Protein AF-A0A410Q5E8-F1 (afdb_monomer_lite)

Sequence (150 aa):
MNGLFTPDGHISESTLREFVEGSLDAAAMLAVAEHAADCGPCAERLARAVEKSGPAVPPAGFTEEVRRRLPRGQSRTELFLYSARVALAACAALFLIFSGTLRTLAGQKDSSLRIGAPGFSAVEQISTRLNGFSQQLLHWEVFHHAEEKK

pLDDT: mean 79.38, std 15.73, range [40.69, 97.12]

Radius of gyration: 38.37 Å; chains: 1; bounding box: 97×31×87 Å

Structure (mmCIF, N/CA/C/O backbone):
data_AF-A0A410Q5E8-F1
#
_entry.id   AF-A0A410Q5E8-F1
#
loop_
_atom_site.group_PDB
_atom_site.id
_atom_site.type_symbol
_atom_site.label_atom_id
_atom_site.label_alt_id
_atom_site.label_comp_id
_atom_site.label_asym_id
_atom_site.label_entity_id
_atom_site.label_seq_id
_atom_site.pdbx_PDB_ins_code
_atom_site.Cartn_x
_atom_site.Cartn_y
_atom_site.Cartn_z
_atom_site.occupancy
_atom_site.B_iso_or_equiv
_atom_site.auth_seq_id
_atom_site.auth_comp_id
_atom_site.auth_asym_id
_atom_site.auth_atom_id
_atom_site.pdbx_PDB_model_num
ATOM 1 N N . MET A 1 1 ? 11.059 -11.455 -23.440 1.00 51.03 1 MET A N 1
ATOM 2 C CA . MET A 1 1 ? 11.377 -10.708 -22.201 1.00 51.03 1 MET A CA 1
ATOM 3 C C . MET A 1 1 ? 12.839 -10.237 -22.214 1.00 51.03 1 MET A C 1
ATOM 5 O O . MET A 1 1 ? 13.519 -10.324 -21.203 1.00 51.03 1 MET A O 1
ATOM 9 N N . ASN A 1 2 ? 13.344 -9.738 -23.351 1.00 54.72 2 ASN A N 1
ATOM 10 C CA . ASN A 1 2 ? 14.751 -9.344 -23.496 1.00 54.72 2 ASN A CA 1
ATOM 11 C C . ASN A 1 2 ? 14.809 -7.814 -23.554 1.00 54.72 2 ASN A C 1
ATOM 13 O O . ASN A 1 2 ? 14.362 -7.247 -24.545 1.00 54.72 2 ASN A O 1
ATOM 17 N N . GLY A 1 3 ? 15.299 -7.161 -22.494 1.00 77.62 3 GLY A N 1
ATOM 18 C CA . GLY A 1 3 ? 15.509 -5.702 -22.472 1.00 77.62 3 GLY A CA 1
ATOM 19 C C . GLY A 1 3 ? 15.205 -4.980 -21.152 1.00 77.62 3 GLY A C 1
ATOM 20 O O . GLY A 1 3 ? 15.568 -3.814 -21.010 1.00 77.62 3 GLY A O 1
ATOM 21 N N . LEU A 1 4 ? 14.583 -5.657 -20.177 1.00 85.88 4 LEU A N 1
ATOM 22 C CA . LEU A 1 4 ? 14.221 -5.042 -18.888 1.00 85.88 4 LEU A CA 1
ATOM 23 C C . LEU A 1 4 ? 15.446 -4.711 -18.025 1.00 85.88 4 LEU A C 1
ATOM 25 O O . LEU A 1 4 ? 15.480 -3.703 -17.318 1.00 85.88 4 LEU A O 1
ATOM 29 N N . PHE A 1 5 ? 16.467 -5.561 -18.117 1.00 91.69 5 PHE A N 1
ATOM 30 C CA . PHE A 1 5 ? 17.684 -5.470 -17.328 1.00 91.69 5 PHE A CA 1
ATOM 31 C C . PHE A 1 5 ? 18.891 -5.186 -18.220 1.00 91.69 5 PHE A C 1
ATOM 33 O O . PHE A 1 5 ? 18.962 -5.632 -19.369 1.00 91.69 5 PHE A O 1
ATOM 40 N N . THR A 1 6 ? 19.840 -4.426 -17.688 1.00 91.31 6 THR A N 1
ATOM 41 C CA . THR A 1 6 ? 21.157 -4.210 -18.277 1.00 91.31 6 THR A CA 1
ATOM 42 C C . THR A 1 6 ? 21.987 -5.498 -18.207 1.00 91.31 6 THR A C 1
ATOM 44 O O . THR A 1 6 ? 21.655 -6.403 -17.437 1.00 91.31 6 THR A O 1
ATOM 47 N N . PRO A 1 7 ? 23.091 -5.599 -18.972 1.00 88.69 7 PRO A N 1
ATOM 48 C CA . PRO A 1 7 ? 24.015 -6.734 -18.879 1.00 88.69 7 PRO A CA 1
ATOM 49 C C . PRO A 1 7 ? 24.556 -6.973 -17.461 1.00 88.69 7 PRO A C 1
ATOM 51 O O . PRO A 1 7 ? 24.846 -8.108 -17.101 1.00 88.69 7 PRO A O 1
ATOM 54 N N . ASP A 1 8 ? 24.626 -5.915 -16.649 1.00 88.94 8 ASP A N 1
ATOM 55 C CA . ASP A 1 8 ? 25.062 -5.957 -15.248 1.00 88.94 8 ASP A CA 1
ATOM 56 C C . ASP A 1 8 ? 23.968 -6.461 -14.286 1.00 88.94 8 ASP A C 1
ATOM 58 O O . ASP A 1 8 ? 24.172 -6.508 -13.075 1.00 88.94 8 ASP A O 1
ATOM 62 N N . GLY A 1 9 ? 22.790 -6.820 -14.806 1.00 91.25 9 GLY A N 1
ATOM 63 C CA . GLY A 1 9 ? 21.679 -7.366 -14.028 1.00 91.25 9 GLY A CA 1
ATOM 64 C C . GLY A 1 9 ? 20.824 -6.324 -13.306 1.00 91.25 9 GLY A C 1
ATOM 65 O O . GLY A 1 9 ? 20.009 -6.702 -12.473 1.00 91.25 9 GLY A O 1
ATOM 66 N N . HIS A 1 10 ? 20.973 -5.031 -13.609 1.00 95.12 10 HIS A N 1
ATOM 67 C CA . HIS A 1 10 ? 20.170 -3.953 -13.020 1.00 95.12 10 HIS A CA 1
ATOM 68 C C . HIS A 1 10 ? 19.049 -3.498 -13.946 1.00 95.12 10 HIS A C 1
ATOM 70 O O . HIS A 1 10 ? 19.136 -3.658 -15.157 1.00 95.12 10 HIS A O 1
ATOM 76 N N . ILE A 1 11 ? 18.006 -2.863 -13.408 1.00 95.00 11 ILE A N 1
ATOM 77 C CA . ILE A 1 11 ? 16.926 -2.310 -14.240 1.00 95.00 11 ILE A CA 1
ATOM 78 C C . ILE A 1 11 ? 17.501 -1.244 -15.186 1.00 95.00 11 ILE A C 1
ATOM 80 O O . ILE A 1 11 ? 18.240 -0.337 -14.764 1.00 95.00 11 ILE A O 1
ATOM 84 N N . SER A 1 12 ? 17.172 -1.356 -16.474 1.00 94.31 12 SER A N 1
ATOM 85 C CA . SER A 1 12 ? 17.585 -0.381 -17.482 1.00 94.31 12 SER A CA 1
ATOM 86 C C . SER A 1 12 ? 16.837 0.945 -17.312 1.00 94.31 12 SER A C 1
ATOM 88 O O . SER A 1 12 ? 15.697 0.990 -16.858 1.00 94.31 12 SER A O 1
ATOM 90 N N . GLU A 1 13 ? 17.479 2.058 -17.670 1.00 91.88 13 GLU A N 1
ATOM 91 C CA . GLU A 1 13 ? 16.887 3.398 -17.514 1.00 91.88 13 GLU A CA 1
ATOM 92 C C . GLU A 1 13 ? 15.599 3.594 -18.328 1.00 91.88 13 GLU A C 1
ATOM 94 O O . GLU A 1 13 ? 14.713 4.327 -17.898 1.00 91.88 13 GLU A O 1
ATOM 99 N N . SER A 1 14 ? 15.471 2.947 -19.492 1.00 91.94 14 SER A N 1
ATOM 100 C CA . SER A 1 14 ? 14.236 2.974 -20.287 1.00 91.94 14 SER A CA 1
ATOM 101 C C . SER A 1 14 ? 13.095 2.268 -19.557 1.00 91.94 14 SER A C 1
ATOM 103 O O . SER A 1 14 ? 12.037 2.856 -19.367 1.00 91.94 14 SER A O 1
ATOM 105 N N . THR A 1 15 ? 13.355 1.063 -19.047 1.00 93.94 15 THR A N 1
ATOM 106 C CA . THR A 1 15 ? 12.381 0.268 -18.287 1.00 93.94 15 THR A CA 1
ATOM 107 C C . THR A 1 15 ? 11.947 0.983 -17.015 1.00 93.94 15 THR A C 1
ATOM 109 O O . THR A 1 15 ? 10.778 0.946 -16.649 1.00 93.94 15 THR A O 1
ATOM 112 N N . LEU A 1 16 ? 12.872 1.680 -16.349 1.00 93.12 16 LEU A N 1
ATOM 113 C CA . LEU A 1 16 ? 12.559 2.456 -15.153 1.00 93.12 16 LEU A CA 1
ATOM 114 C C . LEU A 1 16 ? 11.569 3.593 -15.449 1.00 93.12 16 LEU A C 1
ATOM 116 O O . LEU A 1 16 ? 10.672 3.844 -14.650 1.00 93.12 16 LEU A O 1
ATOM 120 N N . ARG A 1 17 ? 11.702 4.264 -16.600 1.00 91.31 17 ARG A N 1
ATOM 121 C CA . ARG A 1 17 ? 10.752 5.307 -17.024 1.00 91.31 17 ARG A CA 1
ATOM 122 C C . ARG A 1 17 ? 9.398 4.716 -17.381 1.00 91.31 17 ARG A C 1
ATOM 124 O O . ARG A 1 17 ? 8.392 5.200 -16.878 1.00 91.31 17 ARG A O 1
ATOM 131 N N . GLU A 1 18 ? 9.383 3.644 -18.168 1.00 92.69 18 GLU A N 1
ATOM 132 C CA . GLU A 1 18 ? 8.149 2.944 -18.547 1.00 92.69 18 GLU A CA 1
ATOM 133 C C . GLU A 1 18 ? 7.392 2.419 -17.315 1.00 92.69 18 GLU A C 1
ATOM 135 O O . GLU A 1 18 ? 6.164 2.475 -17.256 1.00 92.69 18 GLU A O 1
ATOM 140 N N . PHE A 1 19 ? 8.121 1.973 -16.286 1.00 92.88 19 PHE A N 1
ATOM 141 C CA . PHE A 1 19 ? 7.539 1.573 -15.007 1.00 92.88 19 PHE A CA 1
ATOM 142 C C . PHE A 1 19 ? 6.843 2.741 -14.300 1.00 92.88 19 PHE A C 1
ATOM 144 O O . PHE A 1 19 ? 5.716 2.592 -13.835 1.00 92.88 19 PHE A O 1
ATOM 151 N N . VAL A 1 20 ? 7.487 3.911 -14.233 1.00 91.44 20 VAL A N 1
ATOM 152 C CA . VAL A 1 20 ? 6.917 5.103 -13.579 1.00 91.44 20 VAL A CA 1
ATOM 153 C C . VAL A 1 20 ? 5.744 5.685 -14.371 1.00 91.44 20 VAL A C 1
ATOM 155 O O . VAL A 1 20 ? 4.785 6.175 -13.780 1.00 91.44 20 VAL A O 1
ATOM 158 N N . GLU A 1 21 ? 5.791 5.604 -15.698 1.00 89.88 21 GLU A N 1
ATOM 159 C CA . GLU A 1 21 ? 4.698 6.010 -16.590 1.00 89.88 21 GLU A CA 1
ATOM 160 C C . GLU A 1 21 ? 3.532 5.004 -16.602 1.00 89.88 21 GLU A C 1
ATOM 162 O O . GLU A 1 21 ? 2.451 5.321 -17.098 1.00 89.88 21 GLU A O 1
ATOM 167 N N . GLY A 1 22 ? 3.729 3.803 -16.047 1.00 89.50 22 GLY A N 1
ATOM 168 C CA . GLY A 1 22 ? 2.729 2.736 -16.032 1.00 89.50 22 GLY A CA 1
ATOM 169 C C . GLY A 1 22 ? 2.465 2.122 -17.411 1.00 89.50 22 GLY A C 1
ATOM 170 O O . GLY A 1 22 ? 1.382 1.585 -17.635 1.00 89.50 22 GLY A O 1
ATOM 171 N N . SER A 1 23 ? 3.422 2.220 -18.338 1.00 91.94 23 SER A N 1
ATOM 172 C CA . SER A 1 23 ? 3.304 1.730 -19.719 1.00 91.94 23 SER A CA 1
ATOM 173 C C . SER A 1 23 ? 3.818 0.298 -19.916 1.00 91.94 23 SER A C 1
ATOM 175 O O . SER A 1 23 ? 3.580 -0.295 -20.969 1.00 91.94 23 SER A O 1
ATOM 177 N N . LEU A 1 24 ? 4.476 -0.279 -18.903 1.00 92.94 24 LEU A N 1
ATOM 178 C CA . LEU A 1 24 ? 4.873 -1.688 -18.892 1.00 92.94 24 LEU A CA 1
ATOM 179 C C . LEU A 1 24 ? 3.661 -2.625 -18.830 1.00 92.94 24 LEU A C 1
ATOM 181 O O . LEU A 1 24 ? 2.653 -2.338 -18.183 1.00 92.94 24 LEU A O 1
ATOM 185 N N . ASP A 1 25 ? 3.799 -3.799 -19.448 1.00 93.75 25 ASP A N 1
ATOM 186 C CA . ASP A 1 25 ? 2.838 -4.880 -19.262 1.00 93.75 25 ASP A CA 1
ATOM 187 C C . ASP A 1 25 ? 2.906 -5.450 -17.831 1.00 93.75 25 ASP A C 1
ATOM 189 O O . ASP A 1 25 ? 3.871 -5.256 -17.087 1.00 93.75 25 ASP A O 1
ATOM 193 N N . ALA A 1 26 ? 1.855 -6.163 -17.419 1.00 93.25 26 ALA A N 1
ATOM 194 C CA . ALA A 1 26 ? 1.739 -6.648 -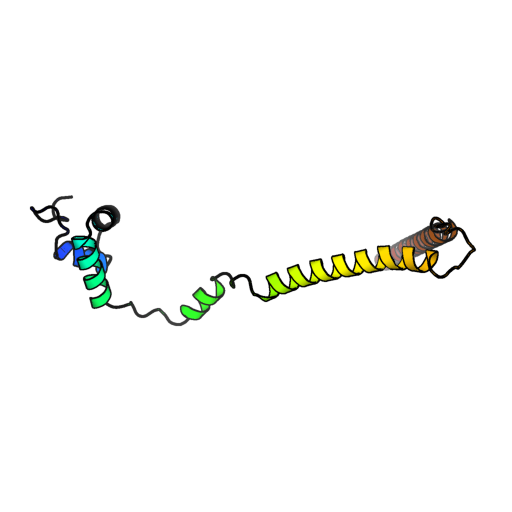16.044 1.00 93.25 26 ALA A CA 1
ATOM 195 C C . ALA A 1 26 ? 2.887 -7.595 -15.643 1.00 93.25 26 ALA A C 1
ATOM 197 O O . ALA A 1 26 ? 3.337 -7.573 -14.499 1.00 93.25 26 ALA A O 1
ATOM 198 N N . ALA A 1 27 ? 3.377 -8.411 -16.583 1.00 93.06 27 ALA A N 1
ATOM 199 C CA . ALA A 1 27 ? 4.465 -9.349 -16.332 1.00 93.06 27 ALA A CA 1
ATOM 200 C C . ALA A 1 27 ? 5.814 -8.633 -16.154 1.00 93.06 27 ALA A C 1
ATOM 202 O O . ALA A 1 27 ? 6.560 -8.969 -15.233 1.00 93.06 27 ALA A O 1
ATOM 203 N N . ALA A 1 28 ? 6.127 -7.631 -16.984 1.00 93.00 28 ALA A N 1
ATOM 204 C CA . ALA A 1 28 ? 7.338 -6.832 -16.821 1.00 93.00 28 ALA A CA 1
ATOM 205 C C . ALA A 1 28 ? 7.272 -5.956 -15.571 1.00 93.00 28 ALA A C 1
ATOM 207 O O . ALA A 1 28 ? 8.267 -5.854 -14.856 1.00 93.00 28 ALA A O 1
ATOM 208 N N . MET A 1 29 ? 6.111 -5.370 -15.269 1.00 94.19 29 MET A N 1
ATOM 209 C CA . MET A 1 29 ? 5.918 -4.589 -14.049 1.00 94.19 29 MET A CA 1
ATOM 210 C C . MET A 1 29 ? 6.176 -5.443 -12.803 1.00 94.19 29 MET A C 1
ATOM 212 O O . MET A 1 29 ? 6.900 -5.009 -11.908 1.00 94.19 29 MET A O 1
ATOM 216 N N . LEU A 1 30 ? 5.656 -6.675 -12.770 1.00 95.25 30 LEU A N 1
ATOM 217 C CA . LEU A 1 30 ? 5.920 -7.607 -11.675 1.00 95.25 30 LEU A CA 1
ATOM 218 C C . LEU A 1 30 ? 7.413 -7.943 -11.566 1.00 95.25 30 LEU A C 1
ATOM 220 O O . LEU A 1 30 ? 7.982 -7.795 -10.491 1.00 95.25 30 LEU A O 1
ATOM 224 N N . ALA A 1 31 ? 8.065 -8.306 -12.673 1.00 94.12 31 ALA A N 1
ATOM 225 C CA . ALA A 1 31 ? 9.488 -8.652 -12.674 1.00 94.12 31 ALA A CA 1
ATOM 226 C C . ALA A 1 31 ? 10.388 -7.490 -12.206 1.00 94.12 31 ALA A C 1
ATOM 228 O O . ALA A 1 31 ? 11.371 -7.695 -11.493 1.00 94.12 31 ALA A O 1
ATOM 229 N N . VAL A 1 32 ? 10.052 -6.255 -12.591 1.00 95.00 32 VAL A N 1
ATOM 230 C CA . VAL A 1 32 ? 10.754 -5.043 -12.147 1.00 95.00 32 VAL A CA 1
ATOM 231 C C . VAL A 1 32 ? 10.532 -4.797 -10.652 1.00 95.00 32 VAL A C 1
ATOM 233 O O . VAL A 1 32 ? 11.489 -4.479 -9.944 1.00 95.00 32 VAL A O 1
ATOM 236 N N . ALA A 1 33 ? 9.301 -4.968 -10.164 1.00 94.81 33 ALA A N 1
ATOM 237 C CA . ALA A 1 33 ? 8.966 -4.799 -8.753 1.00 94.81 33 ALA A CA 1
ATOM 238 C C . ALA A 1 33 ? 9.650 -5.850 -7.864 1.00 94.81 33 ALA A C 1
ATOM 240 O O . ALA A 1 33 ? 10.218 -5.494 -6.832 1.00 94.81 33 ALA A O 1
ATOM 241 N N . GLU A 1 34 ? 9.651 -7.117 -8.284 1.00 95.94 34 GLU A N 1
ATOM 242 C CA . GLU A 1 34 ? 10.362 -8.208 -7.607 1.00 95.94 34 GLU A CA 1
ATOM 243 C C . GLU A 1 34 ? 11.864 -7.916 -7.538 1.00 95.94 34 GLU A C 1
ATOM 245 O O . GLU A 1 34 ? 12.455 -7.945 -6.462 1.00 95.94 34 GLU A O 1
ATOM 250 N N . HIS A 1 35 ? 12.476 -7.520 -8.657 1.00 95.94 35 HIS A N 1
ATOM 251 C CA . HIS A 1 35 ? 13.892 -7.167 -8.661 1.00 95.94 35 HIS A CA 1
ATOM 252 C C . HIS A 1 35 ? 14.207 -5.975 -7.745 1.00 95.94 35 HIS A C 1
ATOM 254 O O . HIS A 1 35 ? 15.209 -5.991 -7.032 1.00 95.94 35 HIS A O 1
ATOM 260 N N . ALA A 1 36 ? 13.379 -4.927 -7.756 1.00 95.50 36 ALA A N 1
ATOM 261 C CA . ALA A 1 36 ? 13.580 -3.762 -6.898 1.00 95.50 36 ALA A CA 1
ATOM 262 C C . ALA A 1 36 ? 13.425 -4.099 -5.405 1.00 95.50 36 ALA A C 1
ATOM 264 O O . ALA A 1 36 ? 14.071 -3.455 -4.583 1.00 95.50 36 ALA A O 1
ATOM 265 N N . ALA A 1 37 ? 12.624 -5.108 -5.046 1.00 96.06 37 ALA A N 1
ATOM 266 C CA . ALA A 1 37 ? 12.507 -5.567 -3.664 1.00 96.06 37 ALA A CA 1
ATOM 267 C C . ALA A 1 37 ? 13.822 -6.174 -3.139 1.00 96.06 37 ALA A C 1
ATOM 269 O O . ALA A 1 37 ? 14.181 -5.945 -1.984 1.00 96.06 37 ALA A O 1
ATOM 270 N N . ASP A 1 38 ? 14.561 -6.876 -4.003 1.00 95.56 38 ASP A N 1
ATOM 271 C CA . ASP A 1 38 ? 15.802 -7.569 -3.636 1.00 95.56 38 ASP A CA 1
ATOM 272 C C . ASP A 1 38 ? 17.078 -6.756 -3.939 1.00 95.56 38 ASP A C 1
ATOM 274 O O . ASP A 1 38 ? 18.143 -7.012 -3.372 1.00 95.56 38 ASP A O 1
ATOM 278 N N . CYS A 1 39 ? 17.003 -5.751 -4.819 1.00 97.12 39 CYS A N 1
ATOM 279 C CA . CYS A 1 39 ? 18.146 -4.947 -5.253 1.00 97.12 39 CYS A CA 1
ATOM 280 C C . CYS A 1 39 ? 18.066 -3.500 -4.739 1.00 97.12 39 CYS A C 1
ATOM 282 O O . CYS A 1 39 ? 17.476 -2.624 -5.375 1.00 97.12 39 CYS A O 1
ATOM 284 N N . GLY A 1 40 ? 18.755 -3.218 -3.627 1.00 96.50 40 GLY A N 1
ATOM 285 C CA . GLY A 1 40 ? 18.812 -1.884 -3.005 1.00 96.50 40 GLY A CA 1
ATOM 286 C C . GLY A 1 40 ? 19.167 -0.723 -3.955 1.00 96.50 40 GLY A C 1
ATOM 287 O O . GLY A 1 40 ? 18.445 0.274 -3.968 1.00 96.50 40 GLY A O 1
ATOM 288 N N . PRO A 1 41 ? 20.210 -0.829 -4.806 1.00 95.62 41 PRO A N 1
ATOM 289 C CA . PRO A 1 41 ? 20.533 0.216 -5.784 1.00 95.62 41 PRO A CA 1
ATOM 290 C C . PRO A 1 41 ? 19.403 0.497 -6.786 1.00 95.62 41 PRO A C 1
ATOM 292 O O . PRO A 1 41 ? 19.177 1.641 -7.182 1.00 95.62 41 PRO A O 1
ATOM 295 N N . CYS A 1 42 ? 18.678 -0.544 -7.201 1.00 96.44 42 CYS A N 1
ATOM 296 C CA . CYS A 1 42 ? 17.535 -0.407 -8.097 1.00 96.44 42 CYS A CA 1
ATOM 297 C C . CYS A 1 42 ? 16.321 0.193 -7.381 1.00 96.44 42 CYS A C 1
ATOM 299 O O . CYS A 1 42 ? 15.650 1.043 -7.963 1.00 96.44 42 CYS A O 1
ATOM 301 N N . ALA A 1 43 ? 16.087 -0.175 -6.118 1.00 96.31 43 ALA A N 1
ATOM 302 C CA . ALA A 1 43 ? 15.060 0.437 -5.277 1.00 96.31 43 ALA A CA 1
ATOM 303 C C . ALA A 1 43 ? 15.287 1.946 -5.116 1.00 96.31 43 ALA A C 1
ATOM 305 O O . ALA A 1 43 ? 14.360 2.737 -5.276 1.00 96.31 43 ALA A O 1
ATOM 306 N N . GLU A 1 44 ? 16.532 2.361 -4.860 1.00 96.19 44 GLU A N 1
ATOM 307 C CA . GLU A 1 44 ? 16.876 3.776 -4.721 1.00 96.19 44 GLU A CA 1
ATOM 308 C C . GLU A 1 44 ? 16.685 4.541 -6.039 1.00 96.19 44 GLU A C 1
ATOM 310 O O . GLU A 1 44 ? 16.093 5.624 -6.054 1.00 96.19 44 GLU A O 1
ATOM 315 N N . ARG A 1 45 ? 17.138 3.973 -7.166 1.00 95.06 45 ARG A N 1
ATOM 316 C CA . ARG A 1 45 ? 16.918 4.563 -8.498 1.00 95.06 45 ARG A CA 1
ATOM 317 C C . ARG A 1 45 ? 15.428 4.696 -8.812 1.00 95.06 45 ARG A C 1
ATOM 319 O O . ARG A 1 45 ? 15.013 5.741 -9.309 1.00 95.06 45 ARG A O 1
ATOM 326 N N . LEU A 1 46 ? 14.628 3.684 -8.477 1.00 93.94 46 LEU A N 1
ATOM 327 C CA . LEU A 1 46 ? 13.178 3.706 -8.657 1.00 93.94 46 LEU A CA 1
ATOM 328 C C . LEU A 1 46 ? 12.508 4.777 -7.792 1.00 93.94 46 LEU A C 1
ATOM 330 O O . LEU A 1 46 ? 11.717 5.560 -8.314 1.00 93.94 46 LEU A O 1
ATOM 334 N N . ALA A 1 47 ? 12.862 4.873 -6.510 1.00 92.81 47 ALA A N 1
ATOM 335 C CA . ALA A 1 47 ? 12.330 5.900 -5.615 1.00 92.81 47 ALA A CA 1
ATOM 336 C C . ALA A 1 47 ? 12.605 7.314 -6.153 1.00 92.81 47 ALA A C 1
ATOM 338 O O . ALA A 1 47 ? 11.685 8.121 -6.276 1.00 92.81 47 ALA A O 1
ATOM 339 N N . ARG A 1 48 ? 13.845 7.583 -6.587 1.00 93.00 48 ARG A N 1
ATOM 340 C CA . ARG A 1 48 ? 14.226 8.871 -7.196 1.00 93.00 48 ARG A CA 1
ATOM 341 C C . ARG A 1 48 ? 13.465 9.153 -8.494 1.00 93.00 48 ARG A C 1
ATOM 343 O O . ARG A 1 48 ? 13.101 10.300 -8.754 1.00 93.00 48 ARG A O 1
ATOM 350 N N . ALA A 1 49 ? 13.237 8.132 -9.320 1.00 90.38 49 ALA A N 1
ATOM 351 C CA . ALA A 1 49 ? 12.481 8.274 -10.560 1.00 90.38 49 ALA A CA 1
ATOM 352 C C . ALA A 1 49 ? 11.008 8.627 -10.287 1.00 90.38 49 ALA A C 1
ATOM 354 O O . ALA A 1 49 ? 10.473 9.532 -10.927 1.00 90.38 49 ALA A O 1
ATOM 355 N N . VAL A 1 50 ? 10.382 7.982 -9.298 1.00 89.75 50 VAL A N 1
ATOM 356 C CA . VAL A 1 50 ? 9.004 8.276 -8.868 1.00 89.75 50 VAL A CA 1
ATOM 357 C C . VAL A 1 50 ? 8.893 9.680 -8.270 1.00 89.75 50 VAL A C 1
ATOM 359 O O . VAL A 1 50 ? 7.999 10.437 -8.649 1.00 89.75 50 VAL A O 1
ATOM 362 N N . GLU A 1 51 ? 9.815 10.067 -7.384 1.00 88.75 51 GLU A N 1
ATOM 363 C CA . GLU A 1 51 ? 9.846 11.413 -6.794 1.00 88.75 51 GLU A CA 1
ATOM 364 C C . GLU A 1 51 ? 9.950 12.507 -7.862 1.00 88.75 51 GLU A C 1
ATOM 366 O O . GLU A 1 51 ? 9.265 13.527 -7.778 1.00 88.75 51 GLU A O 1
ATOM 371 N N . LYS A 1 52 ? 10.775 12.282 -8.892 1.00 87.19 52 LYS A N 1
ATOM 372 C CA . LYS A 1 52 ? 10.964 13.231 -9.993 1.00 87.19 52 LYS A CA 1
ATOM 373 C C . LYS A 1 52 ? 9.712 13.396 -10.856 1.00 87.19 52 LYS A C 1
ATOM 375 O O . LYS A 1 52 ? 9.445 14.507 -11.310 1.00 87.19 52 LYS A O 1
ATOM 380 N N . SER A 1 53 ? 8.975 12.316 -11.105 1.00 82.25 53 SER A N 1
ATOM 381 C CA . SER A 1 53 ? 7.741 12.363 -11.901 1.00 82.25 53 SER A CA 1
ATOM 382 C C . SER A 1 53 ? 6.592 13.053 -11.165 1.00 82.25 53 SER A C 1
ATOM 384 O O . SER A 1 53 ? 5.696 13.603 -11.803 1.00 82.25 53 SER A O 1
ATOM 386 N N . GLY A 1 54 ? 6.660 13.097 -9.832 1.00 78.94 54 GLY A N 1
ATOM 387 C CA . GLY A 1 54 ? 5.682 13.768 -8.990 1.00 78.94 54 GLY A CA 1
ATOM 388 C C . GLY A 1 54 ? 4.336 13.035 -8.929 1.00 78.94 54 GLY A C 1
ATOM 389 O O . GLY A 1 54 ? 4.039 12.154 -9.738 1.00 78.94 54 GLY A O 1
ATOM 390 N N . PRO A 1 55 ? 3.493 13.367 -7.939 1.00 77.19 55 PRO A N 1
ATOM 391 C CA . PRO A 1 55 ? 2.167 12.779 -7.838 1.00 77.19 55 PRO A CA 1
ATOM 392 C C . PRO A 1 55 ? 1.269 13.282 -8.972 1.00 77.19 55 PRO A C 1
ATOM 394 O O . PRO A 1 55 ? 1.214 14.480 -9.260 1.00 77.19 55 PRO A O 1
ATOM 397 N N . ALA A 1 56 ? 0.508 12.370 -9.575 1.00 79.38 56 ALA A N 1
ATOM 398 C CA . ALA A 1 56 ? -0.552 12.744 -10.499 1.00 79.38 56 ALA A CA 1
ATOM 399 C C . ALA A 1 56 ? -1.601 13.615 -9.785 1.00 79.38 56 ALA A C 1
ATOM 401 O O . ALA A 1 56 ? -1.935 13.385 -8.619 1.00 79.38 56 ALA A O 1
ATOM 402 N N . VAL A 1 57 ? -2.142 14.607 -10.494 1.00 83.75 57 VAL A N 1
ATOM 403 C CA . VAL A 1 57 ? -3.214 15.456 -9.962 1.00 83.75 57 VAL A CA 1
ATOM 404 C C . VAL A 1 57 ? -4.479 14.604 -9.807 1.00 83.75 57 VAL A C 1
ATOM 406 O O . VAL A 1 57 ? -4.966 14.065 -10.805 1.00 83.75 57 VAL A O 1
ATOM 409 N N . PRO A 1 58 ? -5.031 14.457 -8.588 1.00 85.81 58 PRO A N 1
ATOM 410 C CA . PRO A 1 58 ? -6.234 13.665 -8.391 1.00 85.81 58 PRO A CA 1
ATOM 411 C C . PRO A 1 58 ? -7.454 14.361 -9.019 1.00 85.81 58 PRO A C 1
ATOM 413 O O . PRO A 1 58 ? -7.522 15.595 -9.038 1.00 85.81 58 PRO A O 1
ATOM 416 N N . PRO A 1 59 ? -8.454 13.600 -9.499 1.00 87.69 59 PRO A N 1
ATOM 417 C CA . PRO A 1 59 ? -9.682 14.179 -10.028 1.00 87.69 59 PRO A CA 1
ATOM 418 C C . PRO A 1 59 ? -10.475 14.904 -8.930 1.00 87.69 59 PRO A C 1
ATOM 420 O O . PRO A 1 59 ? -10.367 14.601 -7.737 1.00 87.69 59 PRO A O 1
ATOM 423 N N . ALA A 1 60 ? -11.314 15.861 -9.334 1.00 88.69 60 ALA A N 1
ATOM 424 C CA . ALA A 1 60 ? -12.165 16.599 -8.406 1.00 88.69 60 ALA A CA 1
ATOM 425 C C . ALA A 1 60 ? -13.054 15.645 -7.584 1.00 88.69 60 ALA A C 1
ATOM 427 O O . ALA A 1 60 ? -13.634 14.701 -8.115 1.00 88.69 60 ALA A O 1
ATOM 428 N N . GLY A 1 61 ? -13.153 15.885 -6.274 1.00 86.62 61 GLY A N 1
ATOM 429 C CA . GLY A 1 61 ? -13.955 15.059 -5.362 1.00 86.62 61 GLY A CA 1
ATOM 430 C C . GLY A 1 61 ? -13.294 13.756 -4.890 1.00 86.62 61 GLY A C 1
ATOM 431 O O . GLY A 1 61 ? -13.837 13.114 -3.991 1.00 86.62 61 GLY A O 1
ATOM 432 N N . PHE A 1 62 ? -12.108 13.393 -5.401 1.00 89.62 62 PHE A N 1
ATOM 433 C CA . PHE A 1 62 ? -11.370 12.191 -4.979 1.00 89.62 62 PHE A CA 1
ATOM 434 C C . PHE A 1 62 ? -11.158 12.130 -3.459 1.00 89.62 62 PHE A C 1
ATOM 436 O O . PHE A 1 62 ? -11.394 11.100 -2.833 1.00 89.62 62 PHE A O 1
ATOM 443 N N . THR A 1 63 ? -10.789 13.256 -2.844 1.00 87.31 63 THR A N 1
ATOM 444 C CA . THR A 1 63 ? -10.549 13.347 -1.397 1.00 87.31 63 THR A CA 1
ATOM 445 C C . THR A 1 63 ? -11.781 12.985 -0.567 1.00 87.31 63 THR A C 1
ATOM 447 O O . THR A 1 63 ? -11.657 12.282 0.435 1.00 87.31 63 THR A O 1
ATOM 450 N N . GLU A 1 64 ? -12.971 13.440 -0.968 1.00 88.44 64 GLU A N 1
ATOM 451 C CA . GLU A 1 64 ? -14.205 13.165 -0.222 1.00 88.44 64 GLU A CA 1
ATOM 452 C C . GLU A 1 64 ? -14.650 11.710 -0.380 1.00 88.44 64 GLU A C 1
ATOM 454 O O . GLU A 1 64 ? -15.096 11.092 0.590 1.00 88.44 64 GLU A O 1
ATOM 459 N N . GLU A 1 65 ? -14.465 11.133 -1.569 1.00 88.44 65 GLU A N 1
ATOM 460 C CA . GLU A 1 65 ? -14.754 9.719 -1.811 1.00 88.44 65 GLU A CA 1
ATOM 461 C C . GLU A 1 65 ? -13.815 8.808 -1.009 1.00 88.44 65 GLU A C 1
ATOM 463 O O . GLU A 1 65 ? -14.270 7.892 -0.319 1.00 88.44 65 GLU A O 1
ATOM 468 N N . VAL A 1 66 ? -12.508 9.094 -1.015 1.00 88.94 66 VAL A N 1
ATOM 469 C CA . VAL A 1 66 ? -11.524 8.348 -0.215 1.00 88.94 66 VAL A CA 1
ATOM 470 C C . VAL A 1 66 ? -11.829 8.478 1.276 1.00 88.94 66 VAL A C 1
ATOM 472 O O . VAL A 1 66 ? -11.858 7.470 1.981 1.00 88.94 66 VAL A O 1
ATOM 475 N N . ARG A 1 67 ? -12.132 9.687 1.767 1.00 85.69 67 ARG A N 1
ATOM 476 C CA . ARG A 1 67 ? -12.489 9.913 3.178 1.00 85.69 67 ARG A CA 1
ATOM 477 C C . ARG A 1 67 ? -13.753 9.157 3.589 1.00 85.69 67 ARG A C 1
ATOM 479 O O . ARG A 1 67 ? -13.849 8.726 4.735 1.00 85.69 67 ARG A O 1
ATOM 486 N N . ARG A 1 68 ? -14.718 9.000 2.680 1.00 84.19 68 ARG A N 1
ATOM 487 C CA . ARG A 1 68 ? -15.943 8.228 2.927 1.00 84.19 68 ARG A CA 1
ATOM 488 C C . ARG A 1 68 ? -15.670 6.726 3.010 1.00 84.19 68 ARG A C 1
ATOM 490 O O . ARG A 1 68 ? -16.295 6.056 3.827 1.00 84.19 68 ARG A O 1
ATOM 497 N N . ARG A 1 69 ? -14.775 6.206 2.165 1.00 86.75 69 ARG A N 1
ATOM 498 C CA . ARG A 1 69 ? -14.423 4.775 2.117 1.00 86.75 69 ARG A CA 1
ATOM 499 C C . ARG A 1 69 ? -13.439 4.356 3.200 1.00 86.75 69 ARG A C 1
ATOM 501 O O . ARG A 1 69 ? -13.421 3.185 3.570 1.00 86.75 69 ARG A O 1
ATOM 508 N N . LEU A 1 70 ? -12.621 5.282 3.695 1.00 83.94 70 LEU A N 1
ATOM 509 C CA . LEU A 1 70 ? -11.679 4.982 4.760 1.00 83.94 70 LEU A CA 1
ATOM 510 C C . LEU A 1 70 ? -12.467 4.676 6.044 1.00 83.94 70 LEU A C 1
ATOM 512 O O . LEU A 1 70 ? -13.275 5.512 6.467 1.00 83.94 70 LEU A O 1
ATOM 516 N N . PRO A 1 71 ? -12.259 3.509 6.683 1.00 76.94 71 PRO A N 1
ATOM 517 C CA . PRO A 1 71 ? -12.884 3.238 7.964 1.00 76.94 71 PRO A CA 1
ATOM 518 C C . PRO A 1 71 ? -12.477 4.357 8.916 1.00 76.94 71 PRO A C 1
ATOM 520 O O . PRO A 1 71 ? -11.291 4.658 9.074 1.00 76.94 71 PRO A O 1
ATOM 523 N N . ARG A 1 72 ? -13.468 5.014 9.523 1.00 73.19 72 ARG A N 1
ATOM 524 C CA . ARG A 1 72 ? -13.200 5.971 10.595 1.00 73.19 72 ARG A CA 1
ATOM 525 C C . ARG A 1 72 ? -12.444 5.190 11.660 1.00 73.19 72 ARG A C 1
ATOM 527 O O . ARG A 1 72 ? -13.004 4.255 12.223 1.00 73.19 72 ARG A O 1
ATOM 534 N N . GLY A 1 73 ? -11.161 5.511 11.847 1.00 64.31 73 GLY A N 1
ATOM 535 C CA . GLY A 1 73 ? -10.314 4.816 12.812 1.00 64.31 73 GLY A CA 1
ATOM 536 C C . GLY A 1 73 ? -11.042 4.730 14.147 1.00 64.31 73 GLY A C 1
ATOM 537 O O . GLY A 1 73 ? -11.698 5.707 14.522 1.00 64.31 73 GLY A O 1
ATOM 538 N N . GLN A 1 74 ? -10.972 3.561 14.798 1.00 60.78 74 GLN A N 1
ATOM 539 C CA . GLN A 1 74 ? -11.642 3.297 16.073 1.00 60.78 74 GLN A CA 1
ATOM 540 C C . GLN A 1 74 ? -11.442 4.496 16.983 1.00 60.78 74 GLN A C 1
ATOM 542 O O . GLN A 1 74 ? -10.335 4.842 17.405 1.00 60.78 74 GLN A O 1
ATOM 547 N N . SER A 1 75 ? -12.532 5.225 17.151 1.00 66.12 75 SER A N 1
ATOM 548 C CA . SER A 1 75 ? -12.479 6.535 17.760 1.00 66.12 75 SER A CA 1
ATOM 549 C C . SER A 1 75 ? -12.150 6.351 19.241 1.00 66.12 75 SER A C 1
ATOM 551 O O . SER A 1 75 ? -12.585 5.385 19.864 1.00 66.12 75 SER A O 1
ATOM 553 N N . ARG A 1 76 ? -11.401 7.280 19.852 1.00 64.38 76 ARG A N 1
ATOM 554 C CA . ARG A 1 76 ? -11.126 7.254 21.309 1.00 64.38 76 ARG A CA 1
ATOM 555 C C . ARG A 1 76 ? -12.419 7.133 22.135 1.00 64.38 76 ARG A C 1
ATOM 557 O O . ARG A 1 76 ? -12.394 6.649 23.261 1.00 64.38 76 ARG A O 1
ATOM 564 N N . THR A 1 77 ? -13.546 7.528 21.546 1.00 71.12 77 THR A N 1
ATOM 565 C CA . THR A 1 77 ? -14.910 7.325 22.032 1.00 71.12 77 THR A CA 1
ATOM 566 C C . THR A 1 77 ? -15.319 5.859 22.190 1.00 71.12 77 THR A C 1
ATOM 568 O O . THR A 1 77 ? -15.980 5.554 23.173 1.00 71.12 77 THR A O 1
ATOM 571 N N . GLU A 1 78 ? -14.912 4.932 21.322 1.00 75.56 78 GLU A N 1
ATOM 572 C CA . GLU A 1 78 ? -15.205 3.497 21.500 1.00 75.56 78 GLU A CA 1
ATOM 573 C C . GLU A 1 78 ? -14.480 2.923 22.721 1.00 75.56 78 GLU A C 1
ATOM 575 O O . GLU A 1 78 ? -15.094 2.250 23.550 1.00 75.56 78 GLU A O 1
ATOM 580 N N . LEU A 1 79 ? -13.201 3.274 22.892 1.00 78.25 79 LEU A N 1
ATOM 581 C CA . LEU A 1 79 ? -12.416 2.899 24.072 1.00 78.25 79 LEU A CA 1
ATOM 582 C C . LEU A 1 79 ? -12.991 3.509 25.356 1.00 78.25 79 LEU A C 1
ATOM 584 O O . LEU A 1 79 ? -13.047 2.836 26.383 1.00 78.25 79 LEU A O 1
ATOM 588 N N . PHE A 1 80 ? -13.450 4.762 25.296 1.00 81.88 80 PHE A N 1
ATOM 589 C CA . PHE A 1 80 ? -14.086 5.442 26.425 1.00 81.88 80 PHE A CA 1
ATOM 590 C C . PHE A 1 80 ? -15.438 4.820 26.796 1.00 81.88 80 PHE A C 1
ATOM 592 O O . PHE A 1 80 ? -15.725 4.615 27.971 1.00 81.88 80 PHE A O 1
ATOM 599 N N . LEU A 1 81 ? -16.270 4.475 25.810 1.00 82.81 81 LEU A N 1
ATOM 600 C CA . LEU A 1 81 ? -17.547 3.799 26.053 1.00 82.81 81 LEU A CA 1
ATOM 601 C C . LEU A 1 81 ? -17.336 2.400 26.636 1.00 82.81 81 LEU A C 1
ATOM 603 O O . LEU A 1 81 ? -18.080 1.985 27.526 1.00 82.81 81 LEU A O 1
ATOM 607 N N . TYR A 1 82 ? -16.314 1.684 26.166 1.00 84.69 82 TYR A N 1
ATOM 608 C CA . TYR A 1 82 ? -15.941 0.387 26.717 1.00 84.69 82 TYR A CA 1
ATOM 609 C C . TYR A 1 82 ? -15.466 0.506 28.172 1.00 84.69 82 TYR A C 1
ATOM 611 O O . TYR A 1 82 ? -15.997 -0.179 29.049 1.00 84.69 82 TYR A O 1
ATOM 619 N N . SER A 1 83 ? -14.533 1.417 28.462 1.00 85.69 83 SER A N 1
ATOM 620 C CA . SER A 1 83 ? -14.013 1.610 29.821 1.00 85.69 83 SER A CA 1
ATOM 621 C C . SER A 1 83 ? -15.080 2.126 30.790 1.00 85.69 83 SER A C 1
ATOM 623 O O . SER A 1 83 ? -15.156 1.642 31.919 1.00 85.69 83 SER A O 1
ATOM 625 N N . ALA A 1 84 ? -15.967 3.021 30.347 1.00 89.56 84 ALA A N 1
ATOM 626 C CA . ALA A 1 84 ? -17.086 3.511 31.148 1.00 89.56 84 ALA A CA 1
ATOM 627 C C . ALA A 1 84 ? -18.068 2.390 31.529 1.00 89.56 84 ALA A C 1
ATOM 629 O O . ALA A 1 84 ? -18.524 2.343 32.672 1.00 89.56 84 ALA A O 1
ATOM 630 N N . ARG A 1 85 ? -18.365 1.454 30.613 1.00 89.25 85 ARG A N 1
ATOM 631 C CA . ARG A 1 85 ? -19.216 0.286 30.909 1.00 89.25 85 ARG A CA 1
ATOM 632 C C . ARG A 1 85 ? -18.594 -0.616 31.972 1.00 89.25 85 ARG A C 1
ATOM 634 O O . ARG A 1 85 ? -19.290 -1.031 32.895 1.00 89.25 85 ARG A O 1
ATOM 641 N N . VAL A 1 86 ? -17.293 -0.885 31.862 1.00 93.44 86 VAL A N 1
ATOM 642 C CA . VAL A 1 86 ? -16.560 -1.700 32.844 1.00 93.44 86 VAL A CA 1
ATOM 643 C C . VAL A 1 86 ? -16.522 -1.004 34.206 1.00 93.44 86 VAL A C 1
ATOM 645 O O . VAL A 1 86 ? -16.804 -1.637 35.222 1.00 93.44 86 VAL A O 1
ATOM 648 N N . ALA A 1 87 ? -16.247 0.303 34.234 1.00 94.00 87 ALA A N 1
ATOM 649 C CA . ALA A 1 87 ? -16.240 1.089 35.464 1.00 94.00 87 ALA A CA 1
ATOM 650 C C . ALA A 1 87 ? -17.620 1.100 36.144 1.00 94.00 87 ALA A C 1
ATOM 652 O O . ALA A 1 87 ? -17.710 0.846 37.343 1.00 94.00 87 ALA A O 1
ATOM 653 N N . LEU A 1 88 ? -18.702 1.305 35.384 1.00 94.12 88 LEU A N 1
ATOM 654 C CA . LEU A 1 88 ? -20.070 1.250 35.909 1.00 94.12 88 LEU A CA 1
ATOM 655 C C . LEU A 1 88 ? -20.415 -0.125 36.489 1.00 94.12 88 LEU A C 1
ATOM 657 O O . LEU A 1 88 ? -20.986 -0.195 37.576 1.00 94.12 88 LEU A O 1
ATOM 661 N N . ALA A 1 89 ? -20.046 -1.210 35.803 1.00 92.25 89 ALA A N 1
ATOM 662 C CA . ALA A 1 89 ? -20.271 -2.567 36.295 1.00 92.25 89 ALA A CA 1
ATOM 663 C C . ALA A 1 89 ? -19.502 -2.836 37.601 1.00 92.25 89 ALA A C 1
ATOM 665 O O . ALA A 1 89 ? -20.071 -3.379 38.548 1.00 92.25 89 ALA A O 1
ATOM 666 N N . ALA A 1 90 ? -18.240 -2.402 37.681 1.00 93.38 90 ALA A N 1
ATOM 667 C CA . ALA A 1 90 ? -17.429 -2.526 38.889 1.00 93.38 90 ALA A CA 1
ATOM 668 C C . ALA A 1 90 ? -18.021 -1.723 40.059 1.00 93.38 90 ALA A C 1
ATOM 670 O O . ALA A 1 90 ? -18.169 -2.253 41.160 1.00 93.38 90 ALA A O 1
ATOM 671 N N . CYS A 1 91 ? -18.433 -0.474 39.821 1.00 91.56 91 CYS A N 1
ATOM 672 C CA . CYS A 1 91 ? -19.101 0.345 40.830 1.00 91.56 91 CYS A CA 1
ATOM 673 C C . CYS A 1 91 ? -20.416 -0.290 41.300 1.00 91.56 91 CYS A C 1
ATOM 675 O O . CYS A 1 91 ? -20.653 -0.358 42.503 1.00 91.56 91 CYS A O 1
ATOM 677 N N . ALA A 1 92 ? -21.250 -0.799 40.388 1.00 89.88 92 ALA A N 1
ATOM 678 C CA . ALA A 1 92 ? -22.500 -1.472 40.740 1.00 89.88 92 ALA A CA 1
ATOM 679 C C . ALA A 1 92 ? -22.259 -2.736 41.585 1.00 89.88 92 ALA A C 1
ATOM 681 O O . ALA A 1 92 ? -22.941 -2.944 42.588 1.00 89.88 92 ALA A O 1
ATOM 682 N N . ALA A 1 93 ? -21.254 -3.544 41.234 1.00 90.44 93 ALA A N 1
ATOM 683 C CA . ALA A 1 93 ? -20.865 -4.717 42.015 1.00 90.44 93 ALA A CA 1
ATOM 684 C C . ALA A 1 93 ? -20.393 -4.333 43.428 1.00 90.44 93 ALA A C 1
ATOM 686 O O . ALA A 1 93 ? -20.825 -4.941 44.408 1.00 90.44 93 ALA A O 1
ATOM 687 N N . LEU A 1 94 ? -19.573 -3.282 43.549 1.00 88.25 94 LEU A N 1
ATOM 688 C CA . LEU A 1 94 ? -19.152 -2.746 44.845 1.00 88.25 94 LEU A CA 1
ATOM 689 C C . LEU A 1 94 ? -20.348 -2.250 45.662 1.00 88.25 94 LEU A C 1
ATOM 691 O O . LEU A 1 94 ? -20.449 -2.586 46.839 1.00 88.25 94 LEU A O 1
ATOM 695 N N . PHE A 1 95 ? -21.286 -1.522 45.051 1.00 88.81 95 PHE A N 1
ATOM 696 C CA . PHE A 1 95 ? -22.512 -1.088 45.723 1.00 88.81 95 PHE A CA 1
ATOM 697 C C . PHE A 1 95 ? -23.340 -2.267 46.233 1.00 88.81 95 PHE A C 1
ATOM 699 O O . PHE A 1 95 ? -23.841 -2.194 47.350 1.00 88.81 95 PHE A O 1
ATOM 706 N N . LEU A 1 96 ? -23.475 -3.353 45.471 1.00 83.94 96 LEU A N 1
ATOM 707 C CA . LEU A 1 96 ? -24.221 -4.539 45.906 1.00 83.94 96 LEU A CA 1
ATOM 708 C C . LEU A 1 96 ? -23.545 -5.245 47.089 1.00 83.94 96 LEU A C 1
ATOM 710 O O . LEU A 1 96 ? -24.217 -5.585 48.065 1.00 83.94 96 LEU A O 1
ATOM 714 N N . ILE A 1 97 ? -22.221 -5.409 47.035 1.00 83.25 97 ILE A N 1
ATOM 715 C CA . ILE A 1 97 ? -21.442 -6.024 48.119 1.00 83.25 97 ILE A CA 1
ATOM 716 C C . ILE A 1 97 ? -21.527 -5.159 49.379 1.00 83.25 97 ILE A C 1
ATOM 718 O O . ILE A 1 97 ? -21.876 -5.658 50.449 1.00 83.25 97 ILE A O 1
ATOM 722 N N . PHE A 1 98 ? -21.269 -3.856 49.253 1.00 75.88 98 PHE A N 1
ATOM 723 C CA . PHE A 1 98 ? -21.267 -2.948 50.395 1.00 75.88 98 PHE A CA 1
ATOM 724 C C . PHE A 1 98 ? -22.665 -2.652 50.933 1.00 75.88 98 PHE A C 1
ATOM 726 O O . PHE A 1 98 ? -22.815 -2.488 52.134 1.00 75.88 98 PHE A O 1
ATOM 733 N N . SER A 1 99 ? -23.712 -2.644 50.111 1.00 69.06 99 SER A N 1
ATOM 734 C CA . SER A 1 99 ? -25.086 -2.459 50.608 1.00 69.06 99 SER A CA 1
ATOM 735 C C . SER A 1 99 ? -25.568 -3.666 51.419 1.00 69.06 99 SER A C 1
ATOM 737 O O . SER A 1 99 ? -26.321 -3.497 52.379 1.00 69.06 99 SER A O 1
ATOM 739 N N . GLY A 1 100 ? -25.106 -4.875 51.080 1.00 61.12 100 GLY A N 1
ATOM 740 C CA . GLY A 1 100 ? -25.316 -6.077 51.890 1.00 61.12 100 GLY A CA 1
ATOM 741 C C . GLY A 1 100 ? -24.535 -6.042 53.207 1.00 61.12 100 GLY A C 1
ATOM 742 O O . GLY A 1 100 ? -25.112 -6.294 54.266 1.00 61.12 100 GLY A O 1
ATOM 743 N N . THR A 1 101 ? -23.249 -5.671 53.166 1.00 59.91 101 THR A N 1
ATOM 744 C CA . THR A 1 101 ? -22.388 -5.645 54.362 1.00 59.91 101 THR A CA 1
ATOM 745 C C . THR A 1 101 ? -22.682 -4.468 55.296 1.00 59.91 101 THR A C 1
ATOM 747 O O . THR A 1 101 ? -22.665 -4.644 56.513 1.00 59.91 101 THR A O 1
ATOM 750 N N . LEU A 1 102 ? -23.041 -3.291 54.772 1.00 55.66 102 LEU A N 1
ATOM 751 C CA . LEU A 1 102 ? -23.477 -2.132 55.562 1.00 55.66 102 LEU A CA 1
ATOM 752 C C . LEU A 1 102 ? -24.790 -2.418 56.295 1.00 55.66 102 LEU A C 1
ATOM 754 O O . LEU A 1 102 ? -24.924 -2.023 57.448 1.00 55.66 102 LEU A O 1
ATOM 758 N N . ARG A 1 103 ? -25.725 -3.168 55.691 1.00 54.78 103 ARG A N 1
ATOM 759 C CA . ARG A 1 103 ? -26.941 -3.637 56.383 1.00 54.78 103 ARG A CA 1
ATOM 760 C C . ARG A 1 103 ? -26.628 -4.568 57.555 1.00 54.78 103 ARG A C 1
ATOM 762 O O . ARG A 1 103 ? -27.291 -4.475 58.583 1.00 54.78 103 ARG A O 1
ATOM 769 N N . THR A 1 104 ? -25.617 -5.430 57.427 1.00 57.84 104 THR A N 1
ATOM 770 C CA . THR A 1 104 ? -25.170 -6.305 58.526 1.00 57.84 104 THR A CA 1
ATOM 771 C C . THR A 1 104 ? -24.340 -5.577 59.590 1.00 57.84 104 THR A C 1
ATOM 773 O O . THR A 1 104 ? -24.416 -5.945 60.758 1.00 57.84 104 THR A O 1
ATOM 776 N N . LEU A 1 105 ? -23.581 -4.535 59.221 1.00 55.41 105 LEU A N 1
ATOM 777 C CA . LEU A 1 105 ? -22.746 -3.757 60.149 1.00 55.41 105 LEU A CA 1
ATOM 778 C C . LEU A 1 105 ? -23.546 -2.684 60.910 1.00 55.41 105 LEU A C 1
ATOM 780 O O . LEU A 1 105 ? -23.247 -2.403 62.066 1.00 55.41 105 LEU A O 1
ATOM 784 N N . ALA A 1 106 ? -24.585 -2.111 60.292 1.00 56.94 106 ALA A N 1
ATOM 785 C CA . ALA A 1 106 ? -25.444 -1.072 60.871 1.00 56.94 106 ALA A CA 1
ATOM 786 C C . ALA A 1 106 ? -26.467 -1.599 61.901 1.00 56.94 106 ALA A C 1
ATOM 788 O O . ALA A 1 106 ? -27.388 -0.880 62.279 1.00 56.94 106 ALA A O 1
ATOM 789 N N . GLY A 1 107 ? -26.328 -2.848 62.361 1.00 50.25 107 GLY A N 1
ATOM 790 C CA . GLY A 1 107 ? -27.070 -3.360 63.515 1.00 50.25 107 GLY A CA 1
ATOM 791 C C . GLY A 1 107 ? -28.591 -3.443 63.350 1.00 50.25 107 GLY A C 1
ATOM 792 O O . GLY A 1 107 ? -29.284 -3.610 64.352 1.00 50.25 107 GLY A O 1
ATOM 793 N N . GLN A 1 108 ? -29.135 -3.375 62.128 1.00 51.72 108 GLN A N 1
ATOM 794 C CA . GLN A 1 108 ? -30.541 -3.716 61.905 1.00 51.72 108 GLN A CA 1
ATOM 795 C C . GLN A 1 108 ? -30.713 -5.235 61.988 1.00 51.72 108 GLN A C 1
ATOM 797 O O . GLN A 1 108 ? -30.620 -5.962 60.999 1.00 51.72 108 GLN A O 1
ATOM 802 N N . LYS A 1 109 ? -30.968 -5.713 63.209 1.00 54.91 109 LYS A N 1
ATOM 803 C CA . LYS A 1 109 ? -31.750 -6.931 63.416 1.00 54.91 109 LYS A CA 1
ATOM 804 C C . LYS A 1 109 ? -33.167 -6.689 62.883 1.00 54.91 109 LYS A C 1
ATOM 806 O O . LYS A 1 109 ? -33.721 -5.611 63.065 1.00 54.91 109 LYS A O 1
ATOM 811 N N . ASP A 1 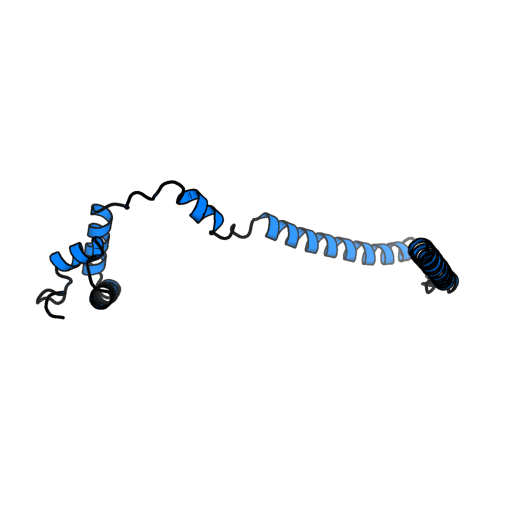110 ? -33.696 -7.734 62.257 1.00 44.72 110 ASP A N 1
ATOM 812 C CA . ASP A 1 110 ? -35.001 -7.871 61.604 1.00 44.72 110 ASP A CA 1
ATOM 813 C C . ASP A 1 110 ? -35.091 -7.225 60.213 1.00 44.72 110 ASP A C 1
ATOM 815 O O . ASP A 1 110 ? -34.860 -6.044 60.008 1.00 44.72 110 ASP A O 1
ATOM 819 N N . SER A 1 111 ? -35.426 -7.938 59.147 1.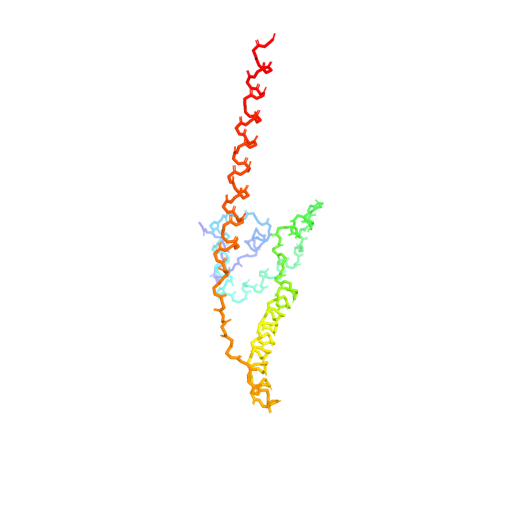00 40.69 111 SER A N 1
ATOM 820 C CA . SER A 1 111 ? -36.116 -9.214 59.000 1.00 40.69 111 SER A CA 1
ATOM 821 C C . SER A 1 111 ? -35.619 -9.855 57.707 1.00 40.69 111 SER A C 1
ATOM 823 O O . SER A 1 111 ? -35.150 -9.166 56.799 1.00 40.69 111 SER A O 1
ATOM 825 N N . SER A 1 112 ? -35.695 -11.182 57.640 1.00 45.34 112 SER A N 1
ATOM 826 C CA . SER A 1 112 ? -35.569 -11.976 56.419 1.00 45.34 112 SER A CA 1
ATOM 827 C C . SER A 1 112 ? -35.936 -11.169 55.169 1.00 45.34 112 SER A C 1
ATOM 829 O O . SER A 1 112 ? -37.107 -10.829 54.978 1.00 45.34 112 SER A O 1
ATOM 831 N N . LEU A 1 113 ? -34.964 -10.907 54.291 1.00 48.12 113 LEU A N 1
ATOM 832 C CA . LEU A 1 113 ? -35.264 -10.637 52.892 1.00 48.12 113 LEU A CA 1
ATOM 833 C C . LEU A 1 113 ? -35.855 -11.932 52.327 1.00 48.12 113 LEU A C 1
ATOM 835 O O . LEU A 1 113 ? -35.176 -12.732 51.688 1.00 48.12 113 LEU A O 1
ATOM 839 N N . ARG A 1 114 ? -37.148 -12.147 52.591 1.00 42.47 114 ARG A N 1
ATOM 840 C CA . ARG A 1 114 ? -38.018 -12.840 51.659 1.00 42.47 114 ARG A CA 1
ATOM 841 C C . ARG A 1 114 ? -37.892 -12.035 50.378 1.00 42.47 114 ARG A C 1
ATOM 843 O O . ARG A 1 114 ? -38.555 -11.016 50.208 1.00 42.47 114 ARG A O 1
ATOM 850 N N . ILE A 1 115 ? -37.019 -12.488 49.486 1.00 45.00 115 ILE A N 1
ATOM 851 C CA . ILE A 1 115 ? -37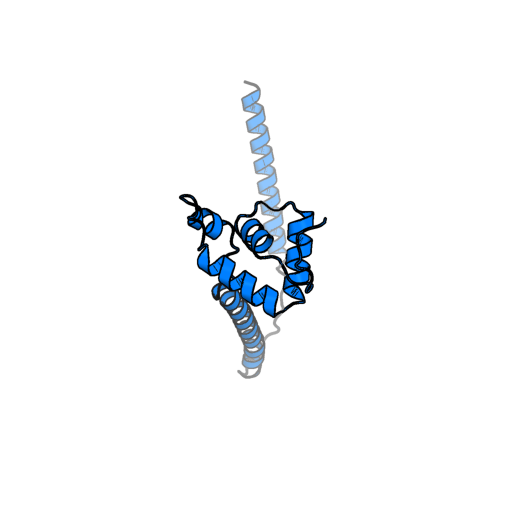.243 -12.308 48.062 1.00 45.00 115 ILE A CA 1
ATOM 852 C C . ILE A 1 115 ? -38.568 -13.031 47.830 1.00 45.00 115 ILE A C 1
ATOM 854 O O . ILE A 1 115 ? -38.615 -14.242 47.631 1.00 45.00 115 ILE A O 1
ATOM 858 N N . GLY A 1 116 ? -39.671 -12.312 48.034 1.00 46.19 116 GLY A N 1
ATOM 859 C CA . GLY A 1 116 ? -40.967 -12.776 47.603 1.00 46.19 116 GLY A CA 1
ATOM 860 C C . GLY A 1 116 ? -40.839 -12.909 46.102 1.00 46.19 116 GLY A C 1
ATOM 861 O O . GLY A 1 116 ? -40.584 -11.911 45.428 1.00 46.19 116 GLY A O 1
ATOM 862 N N . ALA A 1 117 ? -40.972 -14.134 45.589 1.00 50.88 117 ALA A N 1
ATOM 863 C CA . ALA A 1 117 ? -41.314 -14.311 44.188 1.00 50.88 117 ALA A CA 1
ATOM 864 C C . ALA A 1 117 ? -42.414 -13.286 43.863 1.00 50.88 117 ALA A C 1
ATOM 866 O O . ALA A 1 117 ? -43.288 -13.095 44.724 1.00 50.88 117 ALA A O 1
ATOM 867 N N . PRO A 1 118 ? -42.344 -12.578 42.716 1.00 54.25 118 PRO A N 1
ATOM 868 C CA . PRO A 1 118 ? -43.385 -11.629 42.342 1.00 54.25 118 PRO A CA 1
ATOM 869 C C . PRO A 1 118 ? -44.723 -12.313 42.596 1.00 54.25 118 PRO A C 1
ATOM 871 O O . PRO A 1 118 ? -44.949 -13.418 42.102 1.00 54.25 118 PRO A O 1
ATOM 874 N N . GLY A 1 119 ? -45.518 -11.739 43.507 1.00 56.69 119 GLY A N 1
ATOM 875 C CA . GLY A 1 119 ? -46.698 -12.418 44.026 1.00 56.69 119 GLY A CA 1
ATOM 876 C C . GLY A 1 119 ? -47.566 -12.864 42.859 1.00 56.69 119 GLY A C 1
ATOM 877 O O . GLY A 1 119 ? -47.639 -12.161 41.853 1.00 56.69 119 GLY A O 1
ATOM 878 N N . PHE A 1 120 ? -48.222 -14.019 42.979 1.00 60.34 120 PHE A N 1
ATOM 879 C CA . PHE A 1 120 ? -49.117 -14.536 41.939 1.00 60.34 120 PHE A CA 1
AT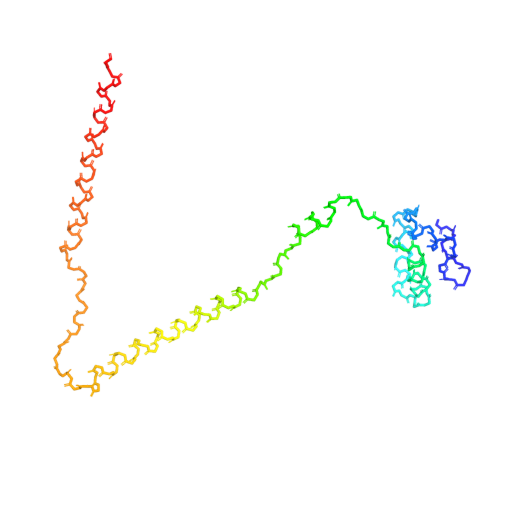OM 880 C C . PHE A 1 120 ? -50.116 -13.477 41.435 1.00 60.34 120 PHE A C 1
ATOM 882 O O . PHE A 1 120 ? -50.496 -13.524 40.276 1.00 60.34 120 PHE A O 1
ATOM 889 N N . SER A 1 121 ? -50.443 -12.455 42.237 1.00 64.50 121 SER A N 1
ATOM 890 C CA . SER A 1 121 ? -51.231 -11.287 41.823 1.00 64.50 121 SER A CA 1
ATOM 891 C C . SER A 1 121 ? -50.627 -10.464 40.676 1.00 64.50 121 SER A C 1
ATOM 893 O O . SER A 1 121 ? -51.377 -9.968 39.841 1.00 64.50 121 SER A O 1
ATOM 895 N N . ALA A 1 122 ? -49.302 -10.316 40.593 1.00 68.94 122 ALA A N 1
ATOM 896 C CA . ALA A 1 122 ? -48.645 -9.615 39.489 1.00 68.94 122 ALA A CA 1
ATOM 897 C C . ALA A 1 122 ? -48.757 -10.417 38.182 1.00 68.94 122 ALA A C 1
ATOM 899 O O . ALA A 1 122 ? -48.984 -9.840 37.120 1.00 68.94 122 ALA A O 1
ATOM 900 N N . VAL A 1 123 ? -48.668 -11.749 38.266 1.00 73.62 123 VAL A N 1
ATOM 901 C CA . VAL A 1 123 ? -48.876 -12.656 37.124 1.00 73.62 123 VAL A CA 1
ATOM 902 C C . VAL A 1 123 ? -50.353 -12.688 36.720 1.00 73.62 123 VAL A C 1
ATOM 904 O O . VAL A 1 123 ? -50.665 -12.589 35.535 1.00 73.62 123 VAL A O 1
ATOM 907 N N . GLU A 1 124 ? -51.266 -12.716 37.692 1.00 73.31 124 GLU A N 1
ATOM 908 C CA . GLU A 1 124 ? -52.717 -12.643 37.480 1.00 73.31 124 GLU A CA 1
ATOM 909 C C . GLU A 1 124 ? -53.113 -11.327 36.794 1.00 73.31 124 GLU A C 1
ATOM 911 O O . GLU A 1 124 ? -53.929 -11.310 35.872 1.00 73.31 124 GLU A O 1
ATOM 916 N N . GLN A 1 125 ? -52.485 -10.213 37.187 1.00 79.31 125 GLN A N 1
ATOM 917 C CA . GLN A 1 125 ? -52.713 -8.904 36.577 1.00 79.31 125 GLN A CA 1
ATOM 918 C C . GLN A 1 125 ? -52.230 -8.855 35.121 1.00 79.31 125 GLN A C 1
ATOM 920 O O . GLN A 1 125 ? -52.859 -8.216 34.278 1.00 79.31 125 GLN A O 1
ATOM 925 N N . ILE A 1 126 ? -51.124 -9.528 34.803 1.00 82.12 126 ILE A N 1
ATOM 926 C CA . ILE A 1 126 ? -50.632 -9.634 33.424 1.00 82.12 126 ILE A CA 1
ATOM 927 C C . ILE A 1 126 ? -51.571 -10.524 32.600 1.00 82.12 126 ILE A C 1
ATOM 929 O O . ILE A 1 126 ? -51.965 -10.135 31.502 1.00 82.12 126 ILE A O 1
ATOM 933 N N . SER A 1 127 ? -51.994 -11.665 33.149 1.00 80.12 127 SER A N 1
ATOM 934 C CA . SER A 1 127 ? -52.932 -12.593 32.503 1.00 80.12 127 SER A CA 1
ATOM 935 C C . SER A 1 127 ? -54.280 -11.929 32.191 1.00 80.12 127 SER A C 1
ATOM 937 O O . SER A 1 127 ? -54.760 -11.968 31.058 1.00 80.12 127 SER A O 1
ATOM 939 N N . THR A 1 128 ? -54.855 -11.211 33.159 1.00 80.75 128 THR A N 1
ATOM 940 C CA . THR A 1 128 ? -56.114 -10.467 32.977 1.00 80.75 128 THR A CA 1
ATOM 941 C C . THR A 1 128 ? -55.989 -9.337 31.956 1.00 80.75 128 THR A C 1
ATOM 943 O O . THR A 1 128 ? -56.895 -9.159 31.141 1.00 80.75 128 THR A O 1
ATOM 946 N N . ARG A 1 129 ? -54.862 -8.609 31.928 1.00 84.50 129 ARG A N 1
ATOM 947 C CA . ARG A 1 129 ? -54.610 -7.572 30.909 1.00 84.50 129 ARG A CA 1
ATOM 948 C C . ARG A 1 129 ? -54.484 -8.155 29.502 1.00 84.50 129 ARG A C 1
ATOM 950 O O . ARG A 1 129 ? -55.041 -7.584 28.569 1.00 84.50 129 ARG A O 1
ATOM 957 N N . LEU A 1 130 ? -53.798 -9.287 29.348 1.00 86.06 130 LEU A N 1
ATOM 958 C CA . LEU A 1 130 ? -53.666 -9.970 28.057 1.00 86.06 130 LEU A CA 1
ATOM 959 C C . LEU A 1 130 ? -55.007 -10.520 27.567 1.00 86.06 130 LEU A C 1
ATOM 961 O O . LEU A 1 130 ? -55.331 -10.383 26.389 1.00 86.06 130 LEU A O 1
ATOM 965 N N . ASN A 1 131 ? -55.814 -11.077 28.469 1.00 83.56 131 ASN A N 1
ATOM 966 C CA . ASN A 1 131 ? -57.152 -11.547 28.127 1.00 83.56 131 ASN A CA 1
ATOM 967 C C . ASN A 1 131 ? -58.066 -10.389 27.682 1.00 83.56 131 ASN A C 1
ATOM 969 O O . ASN A 1 131 ? -58.757 -10.498 26.671 1.00 83.56 131 ASN A O 1
ATOM 973 N N . GLY A 1 132 ? -58.017 -9.249 28.381 1.00 86.69 132 GLY A N 1
ATOM 974 C CA . GLY A 1 132 ? -58.758 -8.045 27.990 1.00 86.69 132 GLY A CA 1
ATOM 975 C C . GLY A 1 132 ? -58.321 -7.490 26.630 1.00 86.69 132 GLY A C 1
ATOM 976 O O . GLY A 1 132 ? -59.165 -7.122 25.815 1.00 86.69 132 GLY A O 1
ATOM 977 N N . PHE A 1 133 ? -57.015 -7.495 26.351 1.00 85.69 133 PHE A N 1
ATOM 978 C CA . PHE A 1 133 ? -56.483 -7.077 25.054 1.00 85.69 133 PHE A CA 1
ATOM 979 C C . PHE A 1 133 ? -56.918 -8.018 23.922 1.00 85.69 133 PHE A C 1
ATOM 981 O O . PHE A 1 133 ? -57.331 -7.551 22.865 1.00 85.69 133 PHE A O 1
ATOM 988 N N . SER A 1 134 ? -56.906 -9.334 24.162 1.00 86.44 134 SER A N 1
ATOM 989 C CA . SER A 1 134 ? -57.396 -10.336 23.205 1.00 86.44 134 SER A CA 1
ATOM 990 C C . SER A 1 134 ? -58.867 -10.102 22.839 1.00 86.44 134 SER A C 1
ATOM 992 O O . SER A 1 134 ? -59.223 -10.070 21.662 1.00 86.44 134 SER A O 1
ATOM 994 N N . GLN A 1 135 ? -59.722 -9.833 23.834 1.00 80.12 135 GLN A N 1
ATOM 995 C CA . GLN A 1 135 ? -61.133 -9.522 23.583 1.00 80.12 135 GLN A CA 1
ATOM 996 C C . GLN A 1 135 ? -61.334 -8.209 22.817 1.00 80.12 135 GLN A C 1
ATOM 998 O O . GLN A 1 135 ? -62.209 -8.138 21.955 1.00 80.12 135 GLN A O 1
ATOM 1003 N N . GLN A 1 136 ? -60.523 -7.182 23.087 1.00 82.56 136 GLN A N 1
ATOM 1004 C CA . GLN A 1 136 ? -60.565 -5.936 22.317 1.00 82.56 136 GLN A CA 1
ATOM 1005 C C . GLN A 1 136 ? -60.150 -6.141 20.858 1.00 82.56 136 GLN A C 1
ATOM 1007 O O . GLN A 1 136 ? -60.760 -5.544 19.974 1.00 82.56 136 GLN A O 1
ATOM 1012 N N . LEU A 1 137 ? -59.162 -7.001 20.603 1.00 82.81 137 LEU A N 1
ATOM 1013 C CA . LEU A 1 137 ? -58.699 -7.326 19.254 1.00 82.81 137 LEU A CA 1
ATOM 1014 C C . LEU A 1 137 ? -59.767 -8.077 18.453 1.00 82.81 137 LEU A C 1
ATOM 1016 O O . LEU A 1 137 ? -60.065 -7.683 17.330 1.00 82.81 137 LEU A O 1
ATOM 1020 N N . LEU A 1 138 ? -60.405 -9.080 19.064 1.00 74.12 138 LEU A N 1
ATOM 1021 C CA . LEU A 1 138 ? -61.527 -9.804 18.454 1.00 74.12 138 LEU A CA 1
ATOM 1022 C C . LEU A 1 138 ? -62.716 -8.883 18.175 1.00 74.12 138 LEU A C 1
ATOM 1024 O O . LEU A 1 138 ? -63.341 -8.970 17.124 1.00 74.12 138 LEU A O 1
ATOM 1028 N N . HIS A 1 139 ? -63.028 -7.972 19.100 1.00 75.75 139 HIS A N 1
ATOM 1029 C CA . HIS A 1 139 ? -64.058 -6.967 18.874 1.00 75.75 139 HIS A CA 1
ATOM 1030 C C . HIS A 1 139 ? -63.687 -6.092 17.669 1.00 75.75 139 HIS A C 1
ATOM 1032 O O . HIS A 1 139 ? -64.473 -5.982 16.738 1.00 75.75 139 HIS A O 1
ATOM 1038 N N . TRP A 1 140 ? -62.480 -5.524 17.627 1.00 74.56 140 TRP A N 1
ATOM 1039 C CA . TRP A 1 140 ? -62.017 -4.730 16.482 1.00 74.56 140 TRP A CA 1
ATOM 1040 C C . TRP A 1 140 ? -62.067 -5.487 15.148 1.00 74.56 140 TRP A C 1
ATOM 1042 O O . TRP A 1 140 ? -62.511 -4.913 14.157 1.00 74.56 140 TRP A O 1
ATOM 1052 N N . GLU A 1 141 ? -61.698 -6.767 15.125 1.00 70.75 141 GLU A N 1
ATOM 1053 C CA . GLU A 1 141 ? -61.788 -7.622 13.934 1.00 70.75 141 GLU A CA 1
ATOM 1054 C C . GLU A 1 141 ? -63.244 -7.809 13.466 1.00 70.75 141 GLU A C 1
ATOM 1056 O O . GLU A 1 141 ? -63.542 -7.697 12.276 1.00 70.75 141 GLU A O 1
ATOM 1061 N N . VAL 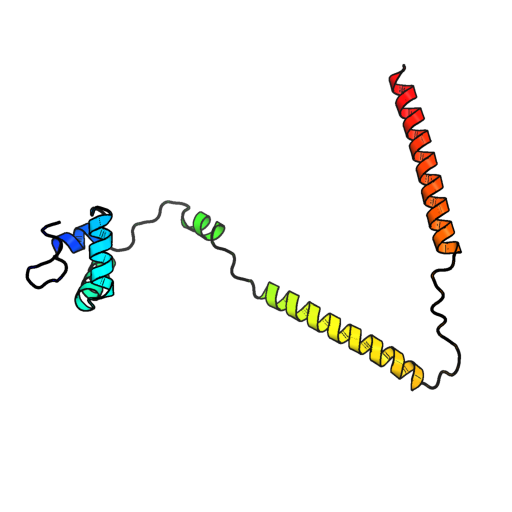A 1 142 ? -64.184 -7.996 14.399 1.00 65.62 142 VAL A N 1
ATOM 1062 C CA . VAL A 1 142 ? -65.621 -8.086 14.087 1.00 65.62 142 VAL A CA 1
ATOM 1063 C C . VAL A 1 142 ? -66.167 -6.769 13.522 1.00 65.62 142 VAL A C 1
ATOM 1065 O O . VAL A 1 142 ? -66.975 -6.801 12.592 1.00 65.62 142 VAL A O 1
ATOM 1068 N N . PHE A 1 143 ? -65.724 -5.615 14.032 1.00 59.47 143 PHE A N 1
ATOM 1069 C CA . PHE A 1 143 ? -66.120 -4.311 13.480 1.00 59.47 143 PHE A CA 1
ATOM 1070 C C . PHE A 1 143 ? -65.526 -4.074 12.088 1.00 59.47 143 PHE A C 1
ATOM 1072 O O . PHE A 1 143 ? -66.240 -3.609 11.201 1.00 59.47 143 PHE A O 1
ATOM 1079 N N . HIS A 1 144 ? -64.271 -4.469 11.859 1.00 58.41 144 HIS A N 1
ATOM 1080 C CA . HIS A 1 144 ? -63.629 -4.328 10.552 1.00 58.41 144 HIS A CA 1
ATOM 1081 C C . HIS A 1 144 ? -64.318 -5.190 9.477 1.00 58.41 144 HIS A C 1
ATOM 1083 O O . HIS A 1 144 ? -64.540 -4.734 8.357 1.00 58.41 144 HIS A O 1
ATOM 1089 N N . HIS A 1 145 ? -64.759 -6.403 9.826 1.00 58.66 145 HIS A N 1
ATOM 1090 C CA . HIS A 1 145 ? -65.519 -7.266 8.913 1.00 58.66 145 HIS A CA 1
ATOM 1091 C C . HIS A 1 145 ? -66.985 -6.850 8.703 1.00 58.66 145 HIS A C 1
ATOM 1093 O O . HIS A 1 145 ? -67.621 -7.314 7.751 1.00 58.66 145 HIS A O 1
ATOM 1099 N N . ALA A 1 146 ? -67.545 -5.998 9.567 1.00 57.62 146 ALA A N 1
ATOM 1100 C CA . ALA A 1 146 ? -68.886 -5.442 9.392 1.00 57.62 146 ALA A CA 1
ATOM 1101 C C . ALA A 1 146 ? -68.901 -4.237 8.432 1.00 57.62 146 ALA A C 1
ATOM 1103 O O . ALA A 1 146 ? -69.895 -4.045 7.730 1.00 57.62 146 ALA A O 1
ATOM 1104 N N . GLU A 1 147 ? -67.813 -3.462 8.362 1.00 56.47 147 GLU A N 1
ATOM 1105 C CA . GLU A 1 147 ? -67.669 -2.356 7.402 1.00 56.47 147 GLU A CA 1
ATOM 1106 C C . GLU A 1 147 ? -67.366 -2.839 5.974 1.00 56.47 147 GLU A C 1
ATOM 1108 O O . GLU A 1 147 ? -67.838 -2.226 5.024 1.00 56.47 147 GLU A O 1
ATOM 1113 N N . GLU A 1 148 ? -66.686 -3.979 5.797 1.00 56.56 148 GLU A N 1
ATOM 1114 C CA . GLU A 1 148 ? -66.415 -4.564 4.467 1.00 56.56 148 GLU A CA 1
ATOM 1115 C C . GLU A 1 148 ? -67.639 -5.218 3.790 1.00 56.56 148 GLU A C 1
ATOM 1117 O O . GLU A 1 148 ? -67.584 -5.559 2.609 1.00 56.56 148 GLU A O 1
ATOM 1122 N N . LYS A 1 149 ? -68.748 -5.424 4.518 1.00 51.62 149 LYS A N 1
ATOM 1123 C CA . LYS A 1 149 ? -69.985 -6.043 3.993 1.00 51.62 149 LYS A CA 1
ATOM 1124 C C . LYS A 1 149 ? -71.111 -5.046 3.688 1.00 51.62 149 LYS A C 1
ATOM 1126 O O . LYS A 1 149 ? -72.238 -5.485 3.440 1.00 51.62 149 LYS A O 1
ATOM 1131 N N . LYS A 1 150 ? -70.840 -3.740 3.717 1.00 43.69 150 LYS A N 1
ATOM 1132 C CA . LYS A 1 150 ? -71.803 -2.680 3.384 1.00 43.69 150 LYS A CA 1
ATOM 1133 C C . LYS A 1 150 ? -71.418 -1.974 2.091 1.00 43.69 150 LYS A C 1
ATOM 1135 O O . LYS A 1 150 ? -72.361 -1.607 1.357 1.00 43.69 150 LYS A O 1
#

Secondary structure (DSSP, 8-state):
--SSB-TTSSBPHHHHHHHHHT-S-HHHHHHHHHHHHH-HHHHHHHHHHHHHH-PPPPPTTHHHHHHHHS-----HHHHHHHHHHHHHHHHHHHHHHHHHHHHHHTT----------S-HHHHHHHHHHHHHHHHHHHHHHHHHHHHTT-

Foldseek 3Di:
DPDQADPVGAGDPVNLLCLLVVVDDPVSVVVLVVCLVVDVVNVVVSVVSNVVVDDDDDDPCPVVVVVVPPPPPPDVVVVVVVVVVVVVVVVVVVCVVVVVVVCVVVPDDDDDPPPPDPPVVVVVVVVVVVVVVVVVVVVVVVVVVVVVVD